Protein AF-A0A8W8NRG5-F1 (afdb_monomer)

Sequence (130 aa):
MRLIKKQTWKYRNRIQRMLFTVSYGVRQFVVVTSIDEIGVPNSDMINAYKYPCVRKFCKEVSVVFGVDLLHVIPVSNYFDEVAPNDAKNVMSLFNLWRVFNSTKEYIERRWLKGETIMISKEWSCKNNNV

Radius of gyration: 19.09 Å; Cα contacts (8 Å, |Δi|>4): 104; chains: 1; bounding box: 44×40×56 Å

Foldseek 3Di:
DPPVVPPVCPCVPQFPPPPDDDDPQDAAAGEGEACCVLPDPLLQLLCSCVDPSSVVVLVVVCVVNVHDSLRYQYAYDPPPDPDDRPSRVNSVVVSVVSVVVVVVVSVVVCVVVVVDPCPVVVVVVVPPPD

Structure (mmCIF, N/CA/C/O backbone):
data_AF-A0A8W8NRG5-F1
#
_entry.id   AF-A0A8W8NRG5-F1
#
loop_
_atom_site.group_PDB
_atom_site.id
_atom_site.type_symbol
_atom_site.label_atom_id
_atom_site.label_alt_id
_atom_site.label_comp_id
_atom_site.label_asym_id
_atom_site.label_entity_id
_atom_site.label_seq_id
_atom_site.pdbx_PDB_ins_code
_atom_site.Cartn_x
_atom_site.Cartn_y
_atom_site.Cartn_z
_atom_site.occupancy
_atom_site.B_iso_or_equiv
_atom_site.auth_seq_id
_atom_site.auth_comp_id
_atom_site.auth_asym_id
_atom_site.auth_atom_id
_atom_site.pdbx_PDB_model_num
ATOM 1 N N . MET A 1 1 ? -22.767 -10.982 -21.510 1.00 37.62 1 MET A N 1
ATOM 2 C CA . MET A 1 1 ? -21.859 -10.356 -20.515 1.00 37.62 1 MET A CA 1
ATOM 3 C C . MET A 1 1 ? -20.835 -11.376 -19.973 1.00 37.62 1 MET A C 1
ATOM 5 O O . MET A 1 1 ? -20.929 -11.804 -18.832 1.00 37.62 1 MET A O 1
ATOM 9 N N . ARG A 1 2 ? -19.881 -11.846 -20.801 1.00 35.72 2 ARG A N 1
ATOM 10 C CA . ARG A 1 2 ? -18.925 -12.938 -20.459 1.00 35.72 2 ARG A CA 1
ATOM 11 C C . ARG A 1 2 ? -17.438 -12.573 -20.636 1.00 35.72 2 ARG A C 1
ATOM 13 O O . ARG A 1 2 ? -16.585 -13.449 -20.565 1.00 35.72 2 ARG A O 1
ATOM 20 N N . LEU A 1 3 ? -17.111 -11.293 -20.828 1.00 31.28 3 LEU A N 1
ATOM 21 C CA . LEU A 1 3 ? -15.737 -10.851 -21.125 1.00 31.28 3 LEU A CA 1
ATOM 22 C C . LEU A 1 3 ? -14.981 -10.255 -19.923 1.00 31.28 3 LEU A C 1
ATOM 24 O O . LEU A 1 3 ? -13.758 -10.192 -19.952 1.00 31.28 3 LEU A O 1
ATOM 28 N N . ILE A 1 4 ? -15.665 -9.931 -18.819 1.00 34.03 4 ILE A N 1
ATOM 29 C CA . ILE A 1 4 ? -15.032 -9.323 -17.627 1.00 34.03 4 ILE A CA 1
ATOM 30 C C . ILE A 1 4 ? -14.255 -10.362 -16.790 1.00 34.03 4 ILE A C 1
ATOM 32 O O . ILE A 1 4 ? -13.330 -10.021 -16.059 1.00 34.03 4 ILE A O 1
ATOM 36 N N . LYS A 1 5 ? -14.559 -11.662 -16.933 1.00 32.06 5 LYS A N 1
ATOM 37 C CA . LYS A 1 5 ? -13.919 -12.726 -16.136 1.00 32.06 5 LYS A CA 1
ATOM 38 C C . LYS A 1 5 ? -12.517 -13.139 -16.612 1.00 32.06 5 LYS A C 1
ATOM 40 O O . LYS A 1 5 ? -11.838 -13.840 -15.874 1.00 32.06 5 LYS A O 1
ATOM 45 N N . LYS A 1 6 ? -12.079 -12.749 -17.819 1.00 31.47 6 LYS A N 1
ATOM 46 C CA . LYS A 1 6 ? -10.789 -13.210 -18.379 1.00 31.47 6 LYS A CA 1
ATOM 47 C C . LYS A 1 6 ? -9.607 -12.273 -18.107 1.00 31.47 6 LYS A C 1
ATOM 49 O O . LYS A 1 6 ? -8.487 -12.760 -18.011 1.00 31.47 6 LYS A O 1
ATOM 54 N N . GLN A 1 7 ? -9.819 -10.964 -17.945 1.00 33.66 7 GLN A N 1
ATOM 55 C CA . GLN A 1 7 ? -8.709 -10.029 -17.688 1.00 33.66 7 GLN A CA 1
ATOM 56 C C . GLN A 1 7 ? -8.302 -9.948 -16.209 1.00 33.66 7 GLN A C 1
ATOM 58 O O . GLN A 1 7 ? -7.153 -9.643 -15.906 1.00 33.66 7 GLN A O 1
ATOM 63 N N . THR A 1 8 ? -9.194 -10.306 -15.285 1.00 36.81 8 THR A N 1
ATOM 64 C CA . THR A 1 8 ? -8.975 -10.203 -13.831 1.00 36.81 8 THR A CA 1
ATOM 65 C C . THR A 1 8 ? -8.016 -11.252 -13.249 1.00 36.81 8 THR A C 1
ATOM 67 O O . THR A 1 8 ? -7.756 -11.246 -12.051 1.00 36.81 8 THR A O 1
ATOM 70 N N . TRP A 1 9 ? -7.463 -12.153 -14.072 1.00 40.59 9 TRP A N 1
ATOM 71 C CA . TRP A 1 9 ? -6.688 -13.316 -13.614 1.00 40.59 9 TRP A CA 1
ATOM 72 C C . TRP A 1 9 ? -5.205 -13.326 -14.002 1.00 40.59 9 TRP A C 1
ATOM 74 O O . TRP A 1 9 ? -4.480 -14.215 -13.560 1.00 40.59 9 TRP A O 1
ATOM 84 N N . LYS A 1 10 ? -4.709 -12.341 -14.765 1.00 43.00 10 LYS A N 1
ATOM 85 C CA . LYS A 1 10 ? -3.298 -12.324 -15.204 1.00 43.00 10 LYS A CA 1
ATOM 86 C C . LYS A 1 10 ? -2.296 -12.036 -14.066 1.00 43.00 10 LYS A C 1
ATOM 88 O O . LYS A 1 10 ? -1.121 -12.346 -14.207 1.00 43.00 10 LYS A O 1
ATOM 93 N N . TYR A 1 11 ? -2.754 -11.517 -12.923 1.00 49.44 11 TYR A N 1
ATOM 94 C CA . TYR A 1 11 ? -1.907 -11.123 -11.781 1.00 49.44 11 TYR A CA 1
ATOM 95 C C . TYR A 1 11 ? -1.995 -12.060 -10.565 1.00 49.44 11 TYR A C 1
ATOM 97 O O . TYR A 1 11 ? -1.420 -11.775 -9.516 1.00 49.44 11 TYR A O 1
ATOM 105 N N . ARG A 1 12 ? -2.685 -13.205 -10.689 1.00 45.91 12 ARG A N 1
ATOM 106 C CA . ARG A 1 12 ? -2.951 -14.122 -9.563 1.00 45.91 12 ARG A CA 1
ATOM 107 C C . ARG A 1 12 ? -1.686 -14.719 -8.922 1.00 45.91 12 ARG A C 1
ATOM 109 O O . ARG A 1 12 ? -1.768 -15.180 -7.791 1.00 45.91 12 ARG A O 1
ATOM 116 N N . ASN A 1 13 ? -0.543 -14.660 -9.609 1.00 45.47 13 ASN A N 1
ATOM 117 C CA . ASN A 1 13 ? 0.738 -15.204 -9.146 1.00 45.47 13 ASN A CA 1
ATOM 118 C C . ASN A 1 13 ? 1.647 -14.179 -8.436 1.00 45.47 13 ASN A C 1
ATOM 120 O O . ASN A 1 13 ? 2.730 -14.554 -8.007 1.00 45.47 13 ASN A O 1
ATOM 124 N N . ARG A 1 14 ? 1.242 -12.903 -8.315 1.00 51.12 14 ARG A N 1
ATOM 125 C CA . ARG A 1 14 ? 2.084 -11.826 -7.744 1.00 51.12 14 ARG A CA 1
ATOM 126 C C . ARG A 1 14 ? 1.609 -11.270 -6.407 1.00 51.12 14 ARG A C 1
ATOM 128 O O . ARG A 1 14 ? 2.276 -10.421 -5.838 1.00 51.12 14 ARG A O 1
ATOM 135 N N . ILE A 1 15 ? 0.477 -11.740 -5.894 1.00 51.31 15 ILE A N 1
ATOM 136 C CA . ILE A 1 15 ? 0.081 -11.473 -4.511 1.00 51.31 15 ILE A CA 1
ATOM 137 C C . ILE A 1 15 ? 0.588 -12.661 -3.705 1.00 51.31 15 ILE A C 1
ATOM 139 O O . ILE A 1 15 ? -0.000 -13.743 -3.787 1.00 51.31 15 ILE A O 1
ATOM 143 N N . GLN A 1 16 ? 1.665 -12.485 -2.934 1.00 48.00 16 GLN A N 1
ATOM 144 C CA . GLN A 1 16 ? 1.923 -13.404 -1.830 1.00 48.00 16 GLN A CA 1
ATOM 145 C C . GLN A 1 16 ? 0.702 -13.336 -0.910 1.00 48.00 16 GLN A C 1
ATOM 147 O O . GLN A 1 16 ? 0.466 -12.359 -0.203 1.00 48.00 16 GLN A O 1
ATOM 152 N N . ARG A 1 17 ? -0.149 -14.358 -1.010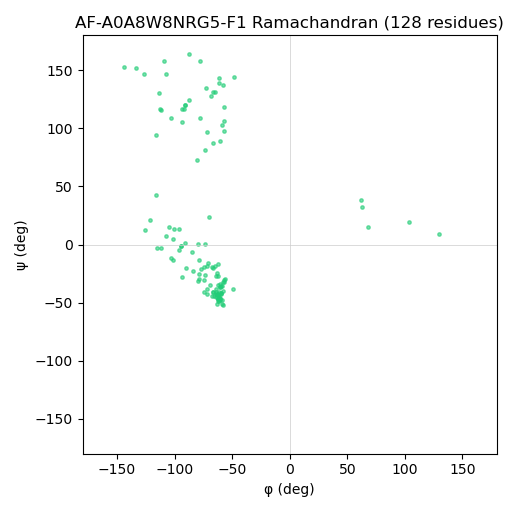 1.00 44.12 17 ARG A N 1
ATOM 153 C CA . ARG A 1 17 ? -1.351 -14.514 -0.198 1.00 44.12 17 ARG A CA 1
ATOM 154 C C . ARG A 1 17 ? -0.929 -14.748 1.246 1.00 44.12 17 ARG A C 1
ATOM 156 O O . ARG A 1 17 ? -0.862 -15.889 1.685 1.00 44.12 17 ARG A O 1
ATOM 163 N N . MET A 1 18 ? -0.731 -13.683 2.010 1.00 42.72 18 MET A N 1
ATOM 164 C CA . MET A 1 18 ? -0.901 -13.774 3.454 1.00 42.72 18 MET A CA 1
ATOM 165 C C . MET A 1 18 ? -2.404 -13.664 3.740 1.00 42.72 18 MET A C 1
ATOM 167 O O . MET A 1 18 ? -2.923 -12.629 4.141 1.00 42.72 18 MET A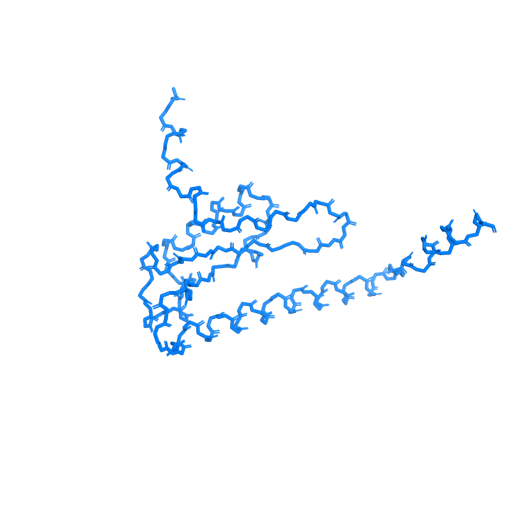 O 1
ATOM 171 N N . LEU A 1 19 ? -3.131 -14.737 3.406 1.00 39.78 19 LEU A N 1
ATOM 172 C CA . LEU A 1 19 ? -4.528 -14.916 3.788 1.00 39.78 19 LEU A CA 1
ATOM 173 C C . LEU A 1 19 ? -4.533 -15.205 5.289 1.00 39.78 19 LEU A C 1
ATOM 175 O O . LEU A 1 19 ? -4.304 -16.340 5.696 1.00 39.78 19 LEU A O 1
ATOM 179 N N . PHE A 1 20 ? -4.755 -14.182 6.109 1.00 42.44 20 PHE A N 1
ATOM 180 C CA . PHE A 1 20 ? -5.034 -14.401 7.520 1.00 42.44 20 PHE A CA 1
ATOM 181 C C . PHE A 1 20 ? -6.548 -14.463 7.718 1.00 42.44 20 PHE A C 1
ATOM 183 O O . PHE A 1 20 ? -7.284 -13.523 7.426 1.00 42.44 20 PHE A O 1
ATOM 190 N N . THR A 1 21 ? -7.011 -15.626 8.160 1.00 38.31 21 THR A N 1
ATOM 191 C CA . THR A 1 21 ? -8.395 -15.926 8.531 1.00 38.31 21 THR A CA 1
ATOM 192 C C . THR A 1 21 ? -8.979 -14.866 9.463 1.00 38.31 21 THR A C 1
ATOM 194 O O . THR A 1 21 ? -8.285 -14.328 10.326 1.00 38.31 21 THR A O 1
ATOM 197 N N . VAL A 1 22 ? -10.272 -14.580 9.281 1.00 42.72 22 VAL A N 1
ATOM 198 C CA . VAL A 1 22 ? -11.075 -13.676 10.114 1.00 42.72 22 VAL A CA 1
ATOM 199 C C . VAL A 1 22 ? -11.036 -14.161 11.564 1.00 42.72 22 VAL A C 1
ATOM 201 O O . VAL A 1 22 ? -11.764 -15.066 11.957 1.00 42.72 22 VAL A O 1
ATOM 204 N N . SER A 1 23 ? -10.156 -13.558 12.357 1.00 52.12 23 SER A N 1
ATOM 205 C CA . SER A 1 23 ? -10.249 -13.547 13.811 1.00 52.12 23 SER A CA 1
ATOM 206 C C . SER A 1 23 ? -11.035 -12.293 14.177 1.00 52.12 23 SER A C 1
ATOM 208 O O . SER A 1 23 ? -10.618 -11.178 13.846 1.00 52.12 23 SER A O 1
ATOM 210 N N . TYR A 1 24 ? -12.212 -12.478 14.779 1.00 55.22 24 TYR A N 1
ATOM 211 C CA . TYR A 1 24 ? -13.110 -11.405 15.200 1.00 55.22 24 TYR A CA 1
ATOM 212 C C . TYR A 1 24 ? -12.403 -10.508 16.228 1.00 55.22 24 TYR A C 1
ATOM 214 O O . TYR A 1 24 ? -12.458 -10.747 17.429 1.00 55.22 24 TYR A O 1
ATOM 222 N N . GLY A 1 25 ? -11.706 -9.475 15.747 1.00 64.19 25 GLY A N 1
ATOM 223 C CA . GLY A 1 25 ? -11.031 -8.494 16.595 1.00 64.19 25 GLY A CA 1
ATOM 224 C C . GLY A 1 25 ? -9.567 -8.197 16.272 1.00 64.19 25 GLY A C 1
ATOM 225 O O . GLY A 1 25 ? -8.944 -7.484 17.058 1.00 64.19 25 GLY A O 1
ATOM 226 N N . VAL A 1 26 ? -9.007 -8.669 15.155 1.00 71.19 26 VAL A N 1
ATOM 227 C CA . VAL A 1 26 ? -7.640 -8.305 14.730 1.00 71.19 26 VAL A CA 1
ATOM 228 C C . VAL A 1 26 ? -7.690 -7.486 13.437 1.00 71.19 26 VAL A C 1
ATOM 230 O O . VAL A 1 26 ? -8.356 -7.882 12.482 1.00 71.19 26 VAL A O 1
ATOM 233 N N . ARG A 1 27 ? -6.994 -6.337 13.388 1.00 74.94 27 ARG A N 1
ATOM 234 C CA . ARG A 1 27 ? -6.845 -5.571 12.136 1.00 74.94 27 ARG A CA 1
ATOM 235 C C . ARG A 1 27 ? -6.008 -6.369 11.142 1.00 74.94 27 ARG A C 1
ATOM 237 O O . ARG A 1 27 ? -4.929 -6.840 11.482 1.00 74.94 27 ARG A O 1
ATOM 244 N N . GLN A 1 28 ? -6.499 -6.471 9.912 1.00 81.12 28 GLN A N 1
ATOM 245 C CA . GLN A 1 28 ? -5.821 -7.160 8.819 1.00 81.12 28 GLN A CA 1
ATOM 246 C C . GLN A 1 28 ? -5.278 -6.160 7.801 1.00 81.12 28 GLN A C 1
ATOM 248 O O . GLN A 1 28 ? -5.904 -5.129 7.547 1.00 81.12 28 GLN A O 1
ATOM 253 N N . PHE A 1 29 ? -4.138 -6.504 7.204 1.00 87.50 29 PHE A N 1
ATOM 254 C CA . PHE A 1 29 ? -3.484 -5.749 6.140 1.00 87.50 29 PHE A CA 1
ATOM 255 C C . PHE A 1 29 ? -3.218 -6.666 4.951 1.00 87.50 29 PHE A C 1
ATOM 257 O O . PHE A 1 29 ? -2.935 -7.850 5.127 1.00 87.50 29 PHE A O 1
ATOM 264 N N . VAL A 1 30 ? -3.288 -6.113 3.743 1.00 89.00 30 VAL A N 1
ATOM 265 C CA . VAL A 1 30 ? -2.966 -6.825 2.505 1.00 89.00 30 VAL A CA 1
ATOM 266 C C . VAL A 1 30 ? -1.706 -6.215 1.922 1.00 89.00 30 VAL A C 1
ATOM 268 O O . VAL A 1 30 ? -1.705 -5.050 1.531 1.00 89.00 30 VAL A O 1
ATOM 271 N N . VAL A 1 31 ? -0.639 -7.003 1.846 1.00 89.00 31 VAL A N 1
ATOM 272 C CA . VAL A 1 31 ? 0.607 -6.579 1.207 1.00 89.00 31 VAL A CA 1
ATOM 273 C C . VAL A 1 31 ? 0.533 -6.900 -0.282 1.00 89.00 31 VAL A C 1
ATOM 275 O O . VAL A 1 31 ? 0.279 -8.035 -0.681 1.00 89.00 31 VAL A O 1
ATOM 278 N N . VAL A 1 32 ? 0.739 -5.880 -1.106 1.00 87.75 32 VAL A N 1
ATOM 279 C CA . VAL A 1 32 ? 0.821 -5.991 -2.559 1.00 87.75 32 VAL A CA 1
ATOM 280 C C . VAL A 1 32 ? 2.282 -5.897 -2.952 1.00 87.75 32 VAL A C 1
ATOM 282 O O . VAL A 1 32 ? 2.876 -4.831 -2.857 1.00 87.75 32 VAL A O 1
ATOM 285 N N . THR A 1 33 ? 2.858 -7.006 -3.391 1.00 85.62 33 THR A N 1
ATOM 286 C CA . THR A 1 33 ? 4.260 -7.077 -3.804 1.00 85.62 33 THR A CA 1
ATOM 287 C C . THR A 1 33 ? 4.451 -6.712 -5.276 1.00 85.62 33 THR A C 1
ATOM 289 O O . THR A 1 33 ? 3.503 -6.724 -6.066 1.00 85.62 33 THR A O 1
ATOM 292 N N . SER A 1 34 ? 5.701 -6.423 -5.638 1.00 85.38 34 SER A N 1
ATOM 293 C CA . SER A 1 34 ? 6.159 -6.208 -7.015 1.00 85.38 34 SER A CA 1
ATOM 294 C C . SER A 1 34 ? 5.517 -5.021 -7.745 1.00 85.38 34 SER A C 1
ATOM 296 O O . SER A 1 34 ? 5.213 -5.089 -8.938 1.00 85.38 34 SER A O 1
ATOM 298 N N . ILE A 1 35 ? 5.287 -3.909 -7.041 1.00 87.56 35 ILE A N 1
ATOM 299 C CA . ILE A 1 35 ? 4.734 -2.691 -7.662 1.00 87.56 35 ILE A CA 1
ATOM 300 C C . ILE A 1 35 ? 5.685 -2.014 -8.658 1.00 87.56 35 ILE A C 1
ATOM 302 O O . ILE A 1 35 ? 5.238 -1.259 -9.522 1.00 87.56 35 ILE A O 1
ATOM 306 N N . ASP A 1 36 ? 6.977 -2.315 -8.572 1.00 85.31 36 ASP A N 1
ATOM 307 C CA . ASP A 1 36 ? 7.999 -1.964 -9.556 1.00 85.31 36 ASP A CA 1
ATOM 308 C C . ASP A 1 36 ? 7.659 -2.514 -10.950 1.00 85.31 36 ASP A C 1
ATOM 310 O O . ASP A 1 36 ? 7.855 -1.848 -11.964 1.00 85.31 36 ASP A O 1
ATOM 314 N N . GLU A 1 37 ? 6.995 -3.668 -11.012 1.00 86.19 37 GLU A N 1
ATOM 315 C CA . GLU A 1 37 ? 6.523 -4.265 -12.263 1.00 86.19 37 GLU A CA 1
ATOM 316 C C . GLU A 1 37 ? 5.156 -3.714 -12.721 1.00 86.19 37 GLU A C 1
ATOM 318 O O . GLU A 1 37 ? 4.682 -4.046 -13.810 1.00 86.19 37 GLU A O 1
ATOM 323 N N . ILE A 1 38 ? 4.497 -2.890 -11.896 1.00 82.81 38 ILE A N 1
ATOM 324 C CA . ILE A 1 38 ? 3.217 -2.213 -12.192 1.00 82.81 38 ILE A CA 1
ATOM 325 C C . ILE A 1 38 ? 3.468 -0.826 -12.827 1.00 82.81 38 ILE A C 1
ATOM 327 O O . ILE A 1 38 ? 2.531 -0.112 -13.195 1.00 82.81 38 ILE A O 1
ATOM 331 N N . GLY A 1 39 ? 4.740 -0.462 -13.028 1.00 82.75 39 GLY A N 1
ATOM 332 C CA . GLY A 1 39 ? 5.159 0.754 -13.725 1.00 82.75 39 GLY A CA 1
ATOM 333 C C . GLY A 1 39 ? 5.641 1.873 -12.805 1.00 82.75 39 GLY A C 1
ATOM 334 O O . GLY A 1 39 ? 5.655 3.026 -13.229 1.00 82.75 39 GLY A O 1
ATOM 335 N N . VAL A 1 40 ? 6.017 1.555 -11.561 1.00 87.75 40 VAL A N 1
ATOM 336 C CA . VAL A 1 40 ? 6.712 2.501 -10.677 1.00 87.75 40 VAL A CA 1
ATOM 337 C C . VAL A 1 40 ? 8.222 2.337 -10.868 1.00 87.75 40 VAL A C 1
ATOM 339 O O . VAL A 1 40 ? 8.743 1.254 -10.605 1.00 87.75 40 VAL A O 1
ATOM 342 N N . PRO A 1 41 ? 8.957 3.378 -11.293 1.00 88.31 41 PRO A N 1
ATOM 343 C CA . PRO A 1 41 ? 10.411 3.314 -11.368 1.00 88.31 41 PRO A CA 1
ATOM 344 C C . PRO A 1 41 ? 11.035 3.065 -9.990 1.00 88.31 41 PRO A C 1
ATOM 346 O O . PRO A 1 41 ? 10.650 3.696 -9.006 1.00 88.31 41 PRO A O 1
ATOM 349 N N . ASN A 1 42 ? 12.061 2.212 -9.920 1.00 87.12 42 ASN A N 1
ATOM 350 C CA . ASN A 1 42 ? 12.782 1.925 -8.671 1.00 87.12 42 ASN A CA 1
ATOM 351 C C . ASN A 1 42 ? 13.370 3.177 -8.003 1.00 87.12 42 ASN A C 1
ATOM 353 O O . ASN A 1 42 ? 13.468 3.223 -6.782 1.00 87.12 42 ASN A O 1
ATOM 357 N N . SER A 1 43 ? 13.742 4.193 -8.783 1.00 87.69 43 SER A N 1
ATOM 358 C CA . SER A 1 43 ? 14.258 5.469 -8.277 1.00 87.69 43 SER A CA 1
ATOM 359 C C . SER A 1 43 ? 13.194 6.353 -7.618 1.00 87.69 43 SER A C 1
ATOM 361 O O . SER A 1 43 ? 13.549 7.251 -6.863 1.00 87.69 43 SER A O 1
ATOM 363 N N . ASP A 1 44 ? 11.906 6.108 -7.871 1.00 89.00 44 ASP A N 1
ATOM 364 C CA . ASP A 1 44 ? 10.794 6.941 -7.391 1.00 89.00 44 ASP A CA 1
ATOM 365 C C . ASP A 1 44 ? 9.799 6.154 -6.522 1.00 89.00 44 ASP A C 1
ATOM 367 O O . ASP A 1 44 ? 8.642 6.531 -6.326 1.00 89.00 44 ASP A O 1
ATOM 371 N N . MET A 1 45 ? 10.257 5.034 -5.962 1.00 89.81 45 MET A N 1
ATOM 372 C CA . MET A 1 45 ? 9.415 4.125 -5.188 1.00 89.81 45 MET A CA 1
ATOM 373 C C . MET A 1 45 ? 8.820 4.782 -3.929 1.00 89.81 45 MET A C 1
ATOM 375 O O . MET A 1 45 ? 7.711 4.455 -3.508 1.00 89.81 45 MET A O 1
ATOM 379 N N . ILE A 1 46 ? 9.498 5.796 -3.385 1.00 88.06 46 ILE A N 1
ATOM 380 C CA . ILE A 1 46 ? 8.998 6.637 -2.289 1.00 88.06 46 ILE A CA 1
ATOM 381 C C . ILE A 1 46 ? 7.653 7.309 -2.622 1.00 88.06 46 ILE A C 1
ATOM 383 O O . ILE A 1 46 ? 6.828 7.541 -1.738 1.00 88.06 46 ILE A O 1
ATOM 387 N N . ASN A 1 47 ? 7.393 7.585 -3.903 1.00 89.62 47 ASN A N 1
ATOM 388 C CA . ASN A 1 47 ? 6.176 8.222 -4.389 1.00 89.62 47 ASN A CA 1
ATOM 389 C C . ASN A 1 47 ? 5.168 7.225 -4.982 1.00 89.62 47 ASN A C 1
ATOM 391 O O . ASN A 1 47 ? 4.190 7.662 -5.590 1.00 89.62 47 ASN A O 1
ATOM 395 N N . ALA A 1 48 ? 5.331 5.911 -4.780 1.00 88.25 48 ALA A N 1
ATOM 396 C CA . ALA A 1 48 ? 4.503 4.875 -5.408 1.00 88.25 48 ALA A CA 1
ATOM 397 C C . ALA A 1 48 ? 2.981 5.121 -5.293 1.00 88.25 48 ALA A C 1
ATOM 399 O O . ALA A 1 48 ? 2.242 4.926 -6.255 1.00 88.25 48 ALA A O 1
ATOM 400 N N . TYR A 1 49 ? 2.490 5.640 -4.162 1.00 85.00 49 TYR A N 1
ATOM 401 C CA . TYR A 1 49 ? 1.063 5.951 -3.966 1.00 85.00 49 TYR A CA 1
ATOM 402 C C . TYR A 1 49 ? 0.525 7.087 -4.859 1.00 85.00 49 TYR A C 1
ATOM 404 O O . TYR A 1 49 ? -0.690 7.198 -5.067 1.00 85.00 49 TYR A O 1
ATOM 412 N N . LYS A 1 50 ? 1.399 7.944 -5.399 1.00 90.19 50 LYS A N 1
ATOM 413 C CA . LYS A 1 50 ? 1.017 9.008 -6.337 1.00 90.19 50 LYS A CA 1
ATOM 414 C C . LYS A 1 50 ? 0.679 8.443 -7.716 1.00 90.19 50 LYS A C 1
ATOM 416 O O . LYS A 1 50 ? -0.171 9.020 -8.393 1.00 90.19 50 LYS A O 1
ATOM 421 N N . TYR A 1 51 ? 1.238 7.289 -8.083 1.00 92.50 51 TYR A N 1
ATOM 422 C CA . TYR A 1 51 ? 1.033 6.672 -9.389 1.00 92.50 51 TYR A CA 1
ATOM 423 C C . TYR A 1 51 ? -0.413 6.166 -9.565 1.00 92.50 51 TYR A C 1
ATOM 425 O O . TYR A 1 51 ? -0.917 5.396 -8.73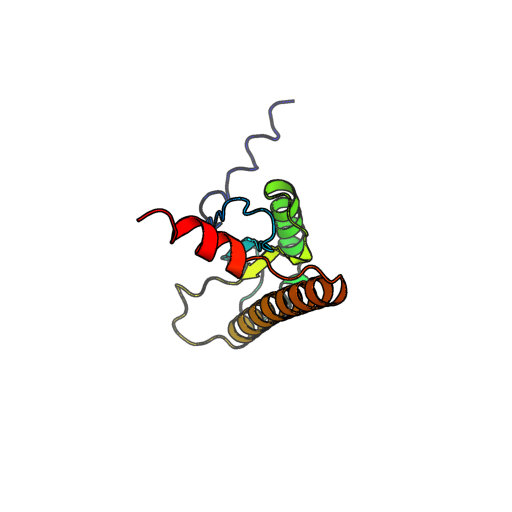5 1.00 92.50 51 TYR A O 1
ATOM 433 N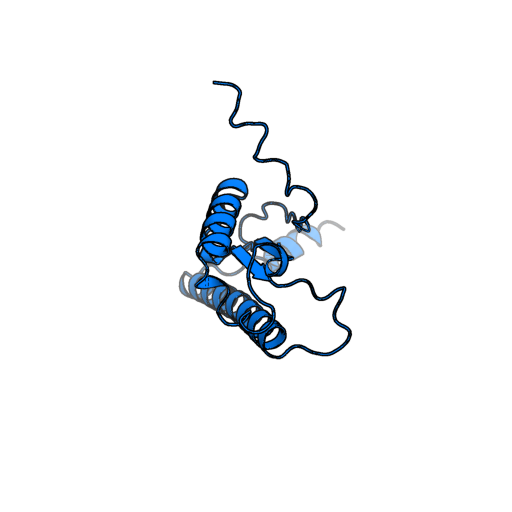 N . PRO A 1 52 ? -1.106 6.551 -10.657 1.00 92.38 52 PRO A N 1
ATOM 434 C CA . PRO A 1 52 ? -2.470 6.098 -10.923 1.00 92.38 52 PRO A CA 1
ATOM 435 C C . PRO A 1 52 ? -2.603 4.576 -11.045 1.00 92.38 52 PRO A C 1
ATOM 437 O O . PRO A 1 52 ? -3.603 4.023 -10.585 1.00 92.38 52 PRO A O 1
ATOM 440 N N . CYS A 1 53 ? -1.602 3.896 -11.620 1.00 90.50 53 CYS A N 1
ATOM 441 C CA . CYS A 1 53 ? -1.596 2.439 -11.773 1.00 90.50 53 CYS A CA 1
ATOM 442 C C . CYS A 1 53 ? -1.619 1.725 -10.414 1.00 90.50 53 CYS A C 1
ATOM 444 O O . CYS A 1 53 ? -2.492 0.888 -10.185 1.00 90.50 53 CYS A O 1
ATOM 446 N N . VAL A 1 54 ? -0.751 2.133 -9.483 1.00 90.88 54 VAL A N 1
ATOM 447 C CA . VAL A 1 54 ? -0.704 1.603 -8.111 1.00 90.88 54 VAL A CA 1
ATOM 448 C C . VAL A 1 54 ? -2.022 1.858 -7.397 1.00 90.88 54 VAL A C 1
ATOM 450 O O . VAL A 1 54 ? -2.610 0.946 -6.827 1.00 90.88 54 VAL A O 1
ATOM 453 N N . ARG A 1 55 ? -2.545 3.086 -7.469 1.00 91.44 55 ARG A N 1
ATOM 454 C CA . ARG A 1 55 ? -3.793 3.447 -6.785 1.00 91.44 55 ARG A CA 1
ATOM 455 C C . ARG A 1 55 ? -4.986 2.645 -7.290 1.00 91.44 55 ARG A C 1
ATOM 457 O O . ARG A 1 55 ? -5.816 2.220 -6.488 1.00 91.44 55 ARG A O 1
ATOM 464 N N . LYS A 1 56 ? -5.092 2.463 -8.608 1.00 92.38 56 LYS A N 1
ATOM 465 C CA . LYS A 1 56 ? -6.148 1.651 -9.216 1.00 92.38 56 LYS A CA 1
ATOM 466 C C . LYS A 1 56 ? -6.032 0.200 -8.753 1.00 92.38 56 LYS A C 1
ATOM 468 O O . LYS A 1 56 ? -7.022 -0.358 -8.292 1.00 92.38 56 LYS A O 1
ATOM 473 N N . PHE A 1 57 ? -4.824 -0.357 -8.781 1.00 91.00 57 PHE A N 1
ATOM 474 C CA . PHE A 1 57 ? -4.581 -1.727 -8.345 1.00 91.00 57 PHE A CA 1
ATOM 475 C C . PHE A 1 57 ? -4.904 -1.931 -6.856 1.00 91.00 57 PHE A C 1
ATOM 477 O O . PHE A 1 57 ? -5.642 -2.847 -6.509 1.00 91.00 57 PHE A O 1
ATOM 484 N N . CYS A 1 58 ? -4.462 -1.033 -5.970 1.00 91.25 58 CYS A N 1
ATOM 485 C CA . CYS A 1 58 ? -4.775 -1.118 -4.541 1.00 91.25 58 CYS A CA 1
ATOM 486 C C . CYS A 1 58 ? -6.282 -1.017 -4.252 1.00 91.25 58 CYS A C 1
ATOM 488 O O . CYS A 1 58 ? -6.765 -1.692 -3.349 1.00 91.25 58 CYS A O 1
ATOM 490 N N . LYS A 1 59 ? -7.037 -0.219 -5.024 1.00 92.56 59 LYS A N 1
ATOM 491 C CA . LYS A 1 59 ? -8.509 -0.159 -4.924 1.00 92.56 59 LYS A CA 1
ATOM 492 C C . LYS A 1 59 ? -9.173 -1.465 -5.352 1.00 92.56 59 LYS A C 1
ATOM 494 O O . LYS A 1 59 ? -10.130 -1.905 -4.727 1.00 92.56 59 LYS A O 1
ATOM 499 N N . GLU A 1 60 ? -8.682 -2.090 -6.416 1.00 91.75 60 GLU A N 1
ATOM 500 C CA . GLU A 1 60 ? -9.185 -3.398 -6.842 1.00 91.75 60 GLU A CA 1
ATOM 501 C C . GLU A 1 60 ? -8.909 -4.456 -5.764 1.00 91.75 60 GLU A C 1
ATOM 503 O O . GLU A 1 60 ? -9.807 -5.209 -5.390 1.00 91.75 60 GLU A O 1
ATOM 508 N N . VAL A 1 61 ? -7.704 -4.448 -5.188 1.00 88.88 61 VAL A N 1
ATOM 509 C CA . VAL A 1 61 ? -7.322 -5.321 -4.070 1.00 88.88 61 VAL A CA 1
ATOM 510 C C . VAL A 1 61 ? -8.204 -5.072 -2.843 1.00 88.88 61 VAL A C 1
ATOM 512 O O . VAL A 1 61 ? -8.719 -6.029 -2.271 1.00 88.88 61 VAL A O 1
ATOM 515 N N . SER A 1 62 ? -8.451 -3.817 -2.455 1.00 89.81 62 SER A N 1
ATOM 516 C CA . SER A 1 62 ? -9.273 -3.512 -1.275 1.00 89.81 62 SER A CA 1
ATOM 517 C C . SER A 1 62 ? -10.694 -4.070 -1.410 1.00 89.81 62 SER A C 1
ATOM 519 O O . SER A 1 62 ? -11.212 -4.673 -0.474 1.00 89.81 62 SER A O 1
ATOM 521 N N . VAL A 1 63 ? -11.295 -3.948 -2.601 1.00 89.50 63 VAL A N 1
ATOM 522 C CA . VAL A 1 63 ? -12.621 -4.512 -2.909 1.00 89.50 63 VAL A CA 1
ATOM 523 C C . VAL A 1 63 ? -12.601 -6.041 -2.880 1.00 89.50 63 VAL A C 1
ATOM 525 O O . VAL A 1 63 ? -13.501 -6.649 -2.309 1.00 89.50 63 VAL A O 1
ATOM 528 N N . VAL A 1 64 ? -11.579 -6.673 -3.466 1.00 87.81 64 VAL A N 1
ATOM 529 C CA . VAL A 1 64 ? -11.466 -8.142 -3.521 1.00 87.81 64 VAL A CA 1
ATOM 530 C C . VAL A 1 64 ? -11.316 -8.761 -2.132 1.00 87.81 64 VAL A C 1
ATOM 532 O O . VAL A 1 64 ? -11.880 -9.825 -1.880 1.00 87.81 64 VAL A O 1
ATOM 535 N N . PHE A 1 65 ? -10.564 -8.116 -1.241 1.00 83.06 65 PHE A N 1
ATOM 536 C CA . PHE A 1 65 ? -10.290 -8.631 0.103 1.00 83.06 65 PHE A CA 1
ATOM 537 C C . PHE A 1 65 ? -11.228 -8.077 1.183 1.00 83.06 65 PHE A C 1
ATOM 539 O O . PHE A 1 65 ? -11.148 -8.516 2.325 1.00 83.06 65 PHE A O 1
ATOM 546 N N . GLY A 1 66 ? -12.120 -7.140 0.845 1.00 84.94 66 GLY A N 1
ATOM 547 C CA . GLY A 1 66 ? -13.046 -6.537 1.807 1.00 84.94 66 GLY A CA 1
ATOM 548 C C . GLY A 1 66 ? -12.341 -5.757 2.923 1.00 84.94 66 GLY A C 1
ATOM 549 O O . GLY A 1 66 ? -12.826 -5.731 4.051 1.00 84.94 66 GLY A O 1
ATOM 550 N N . VAL A 1 67 ? -11.189 -5.150 2.623 1.00 84.88 67 VAL A N 1
ATOM 551 C CA . VAL A 1 67 ? -10.399 -4.349 3.574 1.00 84.88 67 VAL A CA 1
ATOM 552 C C . VAL A 1 67 ? -10.457 -2.868 3.218 1.00 84.88 67 VAL A C 1
ATOM 554 O O . VAL A 1 67 ? -10.703 -2.502 2.068 1.00 84.88 67 VAL A O 1
ATOM 557 N N . ASP A 1 68 ? -10.190 -2.001 4.194 1.00 88.06 68 ASP A N 1
ATOM 558 C CA . ASP A 1 68 ? -10.003 -0.575 3.925 1.00 88.06 68 ASP A CA 1
ATOM 559 C C . ASP A 1 68 ? -8.797 -0.362 2.993 1.00 88.06 68 ASP A C 1
ATOM 561 O O . ASP A 1 68 ? -7.779 -1.053 3.098 1.00 88.06 68 ASP A O 1
ATOM 565 N N . LEU A 1 69 ? -8.883 0.613 2.086 1.00 88.31 69 LEU A N 1
ATOM 566 C CA . LEU A 1 69 ? -7.784 0.957 1.181 1.00 88.31 69 LEU A CA 1
ATOM 567 C C . LEU A 1 69 ? -6.502 1.337 1.943 1.00 88.31 69 LEU A C 1
ATOM 569 O O . LEU A 1 69 ? -5.400 1.050 1.479 1.00 88.31 69 LEU A O 1
ATOM 573 N N . LEU A 1 70 ? -6.628 1.942 3.126 1.00 86.31 70 LEU A N 1
ATOM 574 C CA . LEU A 1 70 ? -5.516 2.266 4.019 1.00 86.31 70 LEU A CA 1
ATOM 575 C C . LEU A 1 70 ? -4.803 1.023 4.564 1.00 86.31 70 LEU A C 1
ATOM 577 O O . LEU A 1 70 ? -3.669 1.144 5.032 1.00 86.31 70 LEU A O 1
ATOM 581 N N . HIS A 1 71 ? -5.438 -0.147 4.507 1.00 88.06 71 HIS A N 1
ATOM 582 C CA . HIS A 1 71 ? -4.856 -1.426 4.906 1.00 88.06 71 HIS A CA 1
ATOM 583 C C . HIS A 1 71 ? -4.241 -2.200 3.731 1.00 88.06 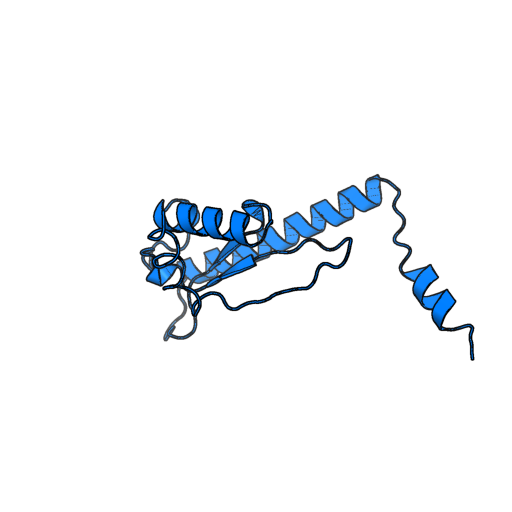71 HIS A C 1
ATOM 585 O O . HIS A 1 71 ? -3.670 -3.270 3.940 1.00 88.06 71 HIS A O 1
ATOM 591 N N . VAL A 1 72 ? -4.314 -1.665 2.509 1.00 90.25 72 VAL A N 1
ATOM 592 C CA . VAL A 1 72 ? -3.589 -2.201 1.354 1.00 90.25 72 VAL A CA 1
ATOM 593 C C . VAL A 1 72 ? -2.226 -1.517 1.254 1.00 90.25 72 VAL A C 1
ATOM 595 O O . VAL A 1 72 ? -2.130 -0.296 1.117 1.00 90.25 72 VAL A O 1
ATOM 598 N N . ILE A 1 73 ? -1.169 -2.321 1.330 1.00 90.44 73 ILE A N 1
ATOM 599 C CA . ILE A 1 73 ? 0.222 -1.891 1.455 1.00 90.44 73 ILE A CA 1
ATOM 600 C C . ILE A 1 73 ? 1.009 -2.337 0.216 1.00 90.44 73 ILE A C 1
ATOM 602 O O . ILE A 1 73 ? 1.483 -3.473 0.169 1.00 90.44 73 ILE A O 1
ATOM 606 N N . PRO A 1 74 ? 1.155 -1.480 -0.805 1.00 90.00 74 PRO A N 1
ATOM 607 C CA . PRO A 1 74 ? 2.087 -1.699 -1.905 1.00 90.00 74 PRO A CA 1
ATOM 608 C C . PRO A 1 74 ? 3.547 -1.677 -1.436 1.00 90.00 74 PRO A C 1
ATOM 610 O O . PRO A 1 74 ? 3.977 -0.741 -0.761 1.00 90.00 74 PRO A O 1
ATOM 613 N N . VAL A 1 75 ? 4.308 -2.692 -1.843 1.00 88.25 75 VAL A N 1
ATOM 614 C CA . VAL A 1 75 ? 5.756 -2.828 -1.658 1.00 88.25 75 VAL A CA 1
ATOM 615 C C . VAL A 1 75 ? 6.421 -3.269 -2.965 1.00 88.25 75 VAL A C 1
ATOM 617 O O . VAL A 1 75 ? 5.817 -3.941 -3.805 1.00 88.25 75 VAL A O 1
ATOM 620 N N . SER A 1 76 ? 7.680 -2.889 -3.145 1.00 87.25 76 SER A N 1
ATOM 621 C CA . SER A 1 76 ? 8.515 -3.318 -4.265 1.00 87.25 76 SER A CA 1
ATOM 622 C C . SER A 1 76 ? 9.026 -4.731 -4.038 1.00 87.25 76 SER A C 1
ATOM 624 O O . SER A 1 76 ? 9.121 -5.191 -2.898 1.00 87.25 76 SER A O 1
ATOM 626 N N . ASN A 1 77 ? 9.397 -5.410 -5.117 1.00 81.38 77 ASN A N 1
ATOM 627 C CA . ASN A 1 77 ? 10.137 -6.653 -5.002 1.00 81.38 77 ASN A CA 1
ATOM 628 C C . ASN A 1 77 ? 11.586 -6.381 -4.558 1.00 81.38 77 ASN A C 1
ATOM 630 O O . ASN A 1 77 ? 12.244 -5.486 -5.096 1.00 81.38 77 ASN A O 1
ATOM 634 N N . TYR A 1 78 ? 12.059 -7.169 -3.592 1.00 75.94 78 TYR A N 1
ATOM 635 C CA . TYR A 1 78 ? 13.433 -7.148 -3.074 1.00 75.94 78 TYR A CA 1
ATOM 636 C C . TYR A 1 78 ? 14.284 -8.310 -3.601 1.00 75.94 78 TYR A C 1
ATOM 638 O O . TYR A 1 78 ? 15.494 -8.311 -3.414 1.00 75.94 78 TYR A O 1
ATOM 646 N N . PHE A 1 79 ? 13.667 -9.312 -4.239 1.00 76.50 79 PHE A N 1
ATOM 647 C CA . PHE A 1 79 ? 14.343 -10.562 -4.598 1.00 76.50 79 PHE A CA 1
ATOM 648 C C . PHE A 1 79 ? 15.538 -10.364 -5.546 1.00 76.50 79 PHE A C 1
ATOM 650 O O . PHE A 1 79 ? 16.555 -11.028 -5.386 1.00 76.50 79 PHE A O 1
ATOM 657 N N . ASP A 1 80 ? 15.433 -9.420 -6.483 1.00 72.19 80 ASP A N 1
ATOM 658 C CA . ASP A 1 80 ? 16.464 -9.154 -7.494 1.00 72.19 80 ASP A CA 1
ATOM 659 C C . ASP A 1 80 ? 17.411 -7.996 -7.107 1.00 72.19 80 ASP A C 1
ATOM 661 O O . ASP A 1 80 ? 18.134 -7.460 -7.951 1.00 72.19 80 ASP A O 1
ATOM 665 N N . GLU A 1 81 ? 17.402 -7.547 -5.845 1.00 75.25 81 GLU A N 1
ATOM 666 C CA . GLU A 1 81 ? 18.277 -6.458 -5.399 1.00 75.25 81 GLU A CA 1
ATOM 667 C C . GLU A 1 81 ? 19.712 -6.925 -5.165 1.00 75.25 81 GLU A C 1
ATOM 669 O O . GLU A 1 81 ? 20.026 -7.596 -4.186 1.00 75.25 81 GLU A O 1
ATOM 674 N N . VAL A 1 82 ? 20.609 -6.493 -6.053 1.00 76.94 82 VAL A N 1
ATOM 675 C CA . VAL A 1 82 ? 22.062 -6.688 -5.914 1.00 76.94 82 VAL A CA 1
ATOM 676 C C . VAL A 1 82 ? 22.680 -5.678 -4.934 1.00 76.94 82 VAL A C 1
ATOM 678 O O . VAL A 1 82 ? 23.715 -5.948 -4.330 1.00 76.94 82 VAL A O 1
ATOM 681 N N . ALA A 1 83 ? 22.047 -4.515 -4.759 1.00 80.94 83 ALA A N 1
ATOM 682 C CA . ALA A 1 83 ? 22.471 -3.465 -3.838 1.00 80.94 83 ALA A CA 1
ATOM 683 C C . ALA A 1 83 ? 21.249 -2.770 -3.209 1.00 80.94 83 ALA A C 1
ATOM 685 O O . ALA A 1 83 ? 20.195 -2.720 -3.852 1.00 80.94 83 ALA A O 1
ATOM 686 N N . PRO A 1 84 ? 21.381 -2.205 -1.991 1.00 81.38 84 PRO A N 1
ATOM 687 C CA . PRO A 1 84 ? 20.290 -1.499 -1.329 1.00 81.38 84 PRO A CA 1
ATOM 688 C C . PRO A 1 84 ? 19.767 -0.334 -2.172 1.00 81.38 84 PRO A C 1
ATOM 690 O O . PRO A 1 84 ? 20.544 0.445 -2.725 1.00 81.38 84 PRO A O 1
ATOM 693 N N . ASN A 1 85 ? 18.446 -0.184 -2.227 1.00 88.50 85 ASN A N 1
ATOM 694 C CA . ASN A 1 85 ? 17.798 0.968 -2.843 1.00 88.50 85 ASN A CA 1
ATOM 695 C C . ASN A 1 85 ? 17.091 1.816 -1.777 1.00 88.50 85 ASN A C 1
ATOM 697 O O . ASN A 1 85 ? 16.123 1.375 -1.153 1.00 88.50 85 ASN A O 1
ATOM 701 N N . ASP A 1 86 ? 17.542 3.060 -1.610 1.00 90.12 86 ASP A N 1
ATOM 702 C CA . ASP A 1 86 ? 17.020 3.974 -0.590 1.00 90.12 86 ASP A CA 1
ATOM 703 C C . ASP A 1 86 ? 15.521 4.243 -0.743 1.00 90.12 86 ASP A C 1
ATOM 705 O O . ASP A 1 86 ? 14.785 4.219 0.242 1.00 90.12 86 ASP A O 1
ATOM 709 N N . ALA A 1 87 ? 15.031 4.437 -1.971 1.00 89.50 87 ALA A N 1
ATOM 710 C CA . ALA A 1 87 ? 13.614 4.701 -2.215 1.00 89.50 87 ALA A CA 1
ATOM 711 C C . ALA A 1 87 ? 12.737 3.508 -1.805 1.00 89.50 87 ALA A C 1
ATOM 713 O O . ALA A 1 87 ? 11.678 3.692 -1.196 1.00 89.50 87 ALA A O 1
ATOM 714 N N . LYS A 1 88 ? 13.186 2.281 -2.091 1.00 88.44 88 LYS A N 1
ATOM 715 C CA . LYS A 1 88 ? 12.499 1.056 -1.670 1.00 88.44 88 LYS A CA 1
ATOM 716 C C . LYS A 1 88 ? 12.554 0.873 -0.153 1.00 88.44 88 LYS A C 1
ATOM 718 O O . LYS A 1 88 ? 11.524 0.610 0.466 1.00 88.44 88 LYS A O 1
ATOM 723 N N . ASN A 1 89 ? 13.714 1.094 0.465 1.00 89.12 89 ASN A N 1
ATOM 724 C CA . ASN A 1 89 ? 13.893 1.009 1.918 1.00 89.12 89 ASN A CA 1
ATOM 725 C C . ASN A 1 89 ? 13.008 2.004 2.675 1.00 89.12 89 ASN A C 1
ATOM 727 O O . ASN A 1 89 ? 12.302 1.616 3.608 1.00 89.12 89 ASN A O 1
ATOM 731 N N . VAL A 1 90 ? 12.985 3.266 2.240 1.00 90.19 90 VAL A N 1
ATOM 732 C CA . VAL A 1 90 ? 12.117 4.301 2.815 1.00 90.19 90 VAL A CA 1
ATOM 733 C C . VAL A 1 90 ? 10.647 3.909 2.684 1.00 90.19 90 VAL A C 1
ATOM 735 O O . VAL A 1 90 ? 9.893 4.041 3.648 1.00 90.19 90 VAL A O 1
ATOM 738 N N . MET A 1 91 ? 10.230 3.373 1.534 1.00 89.00 91 MET A N 1
ATOM 739 C CA . MET A 1 91 ? 8.860 2.893 1.354 1.00 89.00 91 MET A CA 1
ATOM 740 C C . MET A 1 91 ? 8.518 1.750 2.322 1.00 89.00 91 MET A C 1
ATOM 742 O O . MET A 1 91 ? 7.457 1.779 2.948 1.00 89.00 91 MET A O 1
ATOM 746 N N . SER A 1 92 ? 9.394 0.758 2.481 1.00 87.62 92 SER A N 1
ATOM 747 C CA . SER A 1 92 ? 9.166 -0.356 3.409 1.00 87.62 92 SER A CA 1
ATOM 748 C C . SER A 1 92 ? 9.083 0.106 4.863 1.00 87.62 92 SER A C 1
ATOM 750 O O . SER A 1 92 ? 8.166 -0.298 5.580 1.00 87.62 92 SER A O 1
ATOM 752 N N . LEU A 1 93 ? 9.964 1.019 5.284 1.00 90.56 93 LEU A N 1
ATOM 753 C CA . LEU A 1 93 ? 9.907 1.629 6.615 1.00 90.56 93 LEU A CA 1
ATOM 754 C C . LEU A 1 93 ? 8.616 2.431 6.822 1.00 90.56 93 LEU A C 1
ATOM 756 O O . LEU A 1 93 ? 7.963 2.294 7.856 1.00 90.56 93 LEU A O 1
ATOM 760 N N . PHE A 1 94 ? 8.199 3.218 5.828 1.00 88.88 94 PHE A N 1
ATOM 761 C CA . PHE A 1 94 ? 6.942 3.966 5.875 1.00 88.88 94 PHE A CA 1
ATOM 762 C C . PHE A 1 94 ? 5.727 3.037 5.998 1.00 88.88 94 PHE A C 1
ATOM 764 O O . PHE A 1 94 ? 4.804 3.293 6.772 1.00 88.88 94 PHE A O 1
ATOM 771 N N . ASN A 1 95 ? 5.732 1.924 5.270 1.00 88.38 95 ASN A N 1
ATOM 772 C CA . ASN A 1 95 ? 4.676 0.923 5.331 1.00 88.38 95 ASN A CA 1
ATOM 773 C C . ASN A 1 95 ? 4.626 0.213 6.695 1.00 88.38 95 ASN A C 1
ATOM 775 O O . ASN A 1 95 ? 3.539 0.042 7.248 1.00 88.38 95 ASN A O 1
ATOM 779 N N . LEU A 1 96 ? 5.779 -0.129 7.279 1.00 90.31 96 LEU A N 1
ATOM 780 C CA . LEU A 1 96 ? 5.854 -0.672 8.638 1.00 90.31 96 LEU A CA 1
ATOM 781 C C . LEU A 1 96 ? 5.315 0.328 9.672 1.00 90.31 96 LEU A C 1
ATOM 783 O O . LEU A 1 96 ? 4.497 -0.030 10.520 1.00 90.31 96 LEU A O 1
ATOM 787 N N . TRP A 1 97 ? 5.707 1.599 9.556 1.00 91.00 97 TRP A N 1
ATOM 788 C CA . TRP A 1 97 ? 5.214 2.686 10.403 1.00 91.00 97 TRP A CA 1
ATOM 789 C C . TRP A 1 97 ? 3.688 2.833 10.331 1.00 91.00 97 TRP A C 1
ATOM 791 O O . TRP A 1 97 ? 3.024 3.004 11.355 1.00 91.00 97 TRP A O 1
ATOM 801 N N . ARG A 1 98 ? 3.096 2.694 9.137 1.00 87.50 98 ARG A N 1
ATOM 802 C CA . ARG A 1 98 ? 1.635 2.706 8.956 1.00 87.50 98 ARG A CA 1
ATOM 803 C C . ARG A 1 98 ? 0.937 1.555 9.676 1.00 87.50 98 ARG A C 1
ATOM 805 O O . ARG A 1 98 ? -0.092 1.787 10.313 1.00 87.50 98 ARG A O 1
ATOM 812 N N . VAL A 1 99 ? 1.480 0.339 9.595 1.00 89.38 99 VAL A N 1
ATOM 813 C CA . VAL A 1 99 ? 0.940 -0.825 10.321 1.00 89.38 99 VAL A CA 1
ATOM 814 C C . VAL A 1 99 ? 1.008 -0.588 11.826 1.00 89.38 99 VAL A C 1
ATOM 816 O O . VAL A 1 99 ? 0.012 -0.787 12.528 1.00 89.38 99 VAL A O 1
ATOM 819 N N . PHE A 1 100 ? 2.156 -0.115 12.312 1.00 89.62 100 PHE A N 1
ATOM 820 C CA . PHE A 1 100 ? 2.366 0.181 13.723 1.00 89.62 100 PHE A CA 1
ATOM 821 C C . PHE A 1 100 ? 1.367 1.222 14.242 1.00 89.62 100 PHE A C 1
ATOM 823 O O . PHE A 1 100 ? 0.656 0.952 15.207 1.00 89.62 100 PHE A O 1
ATOM 830 N N . ASN A 1 101 ? 1.228 2.365 13.565 1.00 88.81 101 ASN A N 1
ATOM 831 C CA . ASN A 1 101 ? 0.304 3.421 13.988 1.00 88.81 101 ASN A CA 1
ATOM 832 C C . ASN A 1 101 ? -1.159 2.983 13.935 1.00 88.81 101 ASN A C 1
ATOM 834 O O . ASN A 1 101 ? -1.903 3.223 14.881 1.00 88.81 101 ASN A O 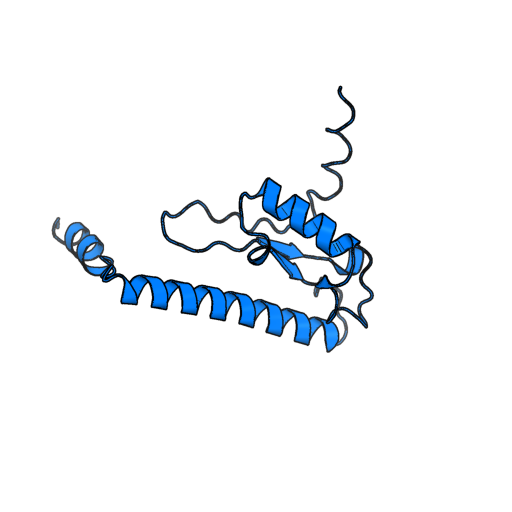1
ATOM 838 N N . SER A 1 102 ? -1.567 2.277 12.877 1.00 84.44 102 SER A N 1
ATOM 839 C CA . SER A 1 102 ? -2.932 1.747 12.772 1.00 84.44 102 SER A CA 1
ATOM 840 C C . SER A 1 102 ? -3.242 0.765 13.912 1.00 84.44 102 SER A C 1
ATOM 842 O O . SER A 1 102 ? -4.346 0.769 14.462 1.00 84.44 102 SER A O 1
ATOM 844 N N . THR A 1 103 ? -2.252 -0.034 14.321 1.00 84.38 103 THR A N 1
ATOM 845 C CA . THR A 1 103 ? -2.361 -0.952 15.464 1.00 84.38 103 THR A CA 1
ATOM 846 C C . THR A 1 103 ? -2.382 -0.205 16.797 1.00 84.38 103 THR A C 1
ATOM 848 O O . THR A 1 103 ? -3.214 -0.507 17.649 1.00 84.38 103 THR A O 1
ATOM 851 N N . LYS A 1 104 ? -1.533 0.809 16.978 1.00 87.62 104 LYS A N 1
ATOM 852 C CA . LYS A 1 104 ? -1.530 1.660 18.172 1.00 87.62 104 LYS A CA 1
ATOM 853 C C . LYS A 1 104 ? -2.890 2.333 18.372 1.00 87.62 104 LYS A C 1
ATOM 855 O O . LYS A 1 104 ? -3.512 2.143 19.412 1.00 87.62 104 LYS A O 1
ATOM 860 N N . GLU A 1 105 ? -3.410 3.000 17.341 1.00 85.88 105 GLU A N 1
ATOM 861 C CA . GLU A 1 105 ? -4.736 3.629 17.372 1.00 85.88 105 GLU A CA 1
ATOM 862 C C . GLU A 1 105 ? -5.852 2.622 17.670 1.00 85.88 105 GLU A C 1
ATOM 864 O O . GLU A 1 105 ? -6.856 2.947 18.302 1.00 85.88 105 GLU A O 1
ATOM 869 N N . TYR A 1 106 ? -5.719 1.389 17.175 1.00 83.56 106 TYR A N 1
ATOM 870 C CA . TYR A 1 106 ? -6.668 0.325 17.470 1.00 83.56 106 TYR A CA 1
ATOM 871 C C . TYR A 1 106 ? -6.706 -0.018 18.952 1.00 83.56 106 TYR A C 1
ATOM 873 O O . TYR A 1 106 ? -7.788 -0.050 19.537 1.00 83.56 106 TYR A O 1
ATOM 881 N N . ILE A 1 107 ? -5.533 -0.267 19.534 1.00 84.00 107 ILE A N 1
ATOM 882 C CA . ILE A 1 107 ? -5.380 -0.628 20.940 1.00 84.00 107 ILE A CA 1
ATOM 883 C C . ILE A 1 107 ? -5.890 0.517 21.813 1.00 84.00 107 ILE A C 1
ATOM 885 O O . ILE A 1 107 ? -6.732 0.284 22.673 1.00 84.00 107 ILE A O 1
ATOM 889 N N . GLU A 1 108 ? -5.473 1.754 21.535 1.00 86.69 108 GLU A N 1
ATOM 890 C CA . GLU A 1 108 ? -5.892 2.944 22.284 1.00 86.69 108 GLU A CA 1
ATOM 891 C C . GLU A 1 108 ? -7.411 3.139 22.251 1.00 86.69 108 GLU A C 1
ATOM 893 O O . GLU A 1 108 ? -8.036 3.299 23.299 1.00 86.69 108 GLU A O 1
ATOM 898 N N . ARG A 1 109 ? -8.049 3.043 21.074 1.00 82.81 109 ARG A N 1
ATOM 899 C CA . ARG A 1 109 ? -9.518 3.129 20.970 1.00 82.81 109 ARG A CA 1
ATOM 900 C C . ARG A 1 109 ? -10.220 2.025 21.749 1.00 82.81 109 ARG A C 1
ATOM 902 O O . ARG A 1 109 ? -11.318 2.250 22.249 1.00 82.81 109 ARG A O 1
ATOM 909 N N . ARG A 1 110 ? -9.627 0.835 21.817 1.00 79.25 110 ARG A N 1
ATOM 910 C CA . ARG A 1 110 ? -10.207 -0.303 22.529 1.00 79.25 110 ARG A CA 1
ATOM 911 C C . ARG A 1 110 ? -10.078 -0.146 24.044 1.00 79.25 110 ARG A C 1
ATOM 913 O O . ARG A 1 110 ? -11.046 -0.373 24.762 1.00 79.25 110 ARG A O 1
ATOM 920 N N . TRP A 1 111 ? -8.926 0.337 24.504 1.00 78.81 111 TRP A N 1
ATOM 921 C CA . TRP A 1 111 ? -8.662 0.661 25.906 1.00 78.81 111 TRP A CA 1
ATOM 922 C C . TRP A 1 111 ? -9.562 1.796 26.409 1.00 78.81 111 TRP A C 1
ATOM 924 O O . TRP A 1 111 ? -10.179 1.661 27.461 1.00 78.81 111 TRP A O 1
ATOM 934 N N . LEU A 1 112 ? -9.715 2.875 25.632 1.00 76.31 112 LEU A N 1
ATOM 935 C CA . LEU A 1 112 ? -10.581 4.012 25.980 1.00 76.31 112 LEU A CA 1
ATOM 936 C C . LEU A 1 112 ? -12.069 3.643 26.059 1.00 76.31 112 LEU A C 1
ATOM 938 O O . LEU A 1 112 ? -12.821 4.278 26.790 1.00 76.31 112 LEU A O 1
ATOM 942 N N . LYS A 1 113 ? -12.504 2.615 25.324 1.00 71.88 113 LYS A N 1
ATOM 943 C CA . LYS A 1 113 ? -13.886 2.116 25.362 1.00 71.88 113 LYS A CA 1
ATOM 944 C C . LYS A 1 113 ? -14.184 1.215 26.565 1.00 71.88 113 LYS A C 1
ATOM 946 O O . LYS A 1 113 ? -15.305 0.731 26.677 1.00 71.88 113 LYS A O 1
ATOM 951 N N . GLY A 1 114 ? -13.211 0.969 27.446 1.00 62.81 114 GLY A N 1
ATOM 952 C CA . GLY A 1 114 ? -13.391 0.073 28.589 1.00 62.81 114 GLY A CA 1
ATOM 953 C C . GLY A 1 114 ? -13.565 -1.397 28.195 1.00 62.81 114 GLY A C 1
ATOM 954 O O . GLY A 1 114 ? -13.974 -2.206 29.024 1.00 62.81 114 GLY A O 1
ATOM 955 N N . GLU A 1 115 ? -13.240 -1.775 26.952 1.00 57.75 115 GLU A N 1
ATOM 956 C CA . GLU A 1 115 ? -13.170 -3.178 26.546 1.00 57.75 115 GLU A CA 1
ATOM 957 C C . GLU A 1 115 ? -11.899 -3.789 27.149 1.00 57.75 115 GLU A C 1
ATOM 959 O O . GLU A 1 115 ? -10.851 -3.879 26.505 1.00 57.75 115 GLU A O 1
ATOM 964 N N . THR A 1 116 ? -11.974 -4.177 28.424 1.00 51.91 116 THR A N 1
ATOM 965 C CA . THR A 1 116 ? -10.935 -4.979 29.064 1.00 51.91 116 THR A CA 1
ATOM 966 C C . THR A 1 116 ? -10.765 -6.254 28.254 1.00 51.91 116 THR A C 1
ATOM 968 O O . THR A 1 116 ? -11.688 -7.050 28.087 1.00 51.91 116 THR A O 1
ATOM 971 N N . ILE A 1 117 ? -9.564 -6.427 27.720 1.00 54.38 117 ILE A N 1
ATOM 972 C C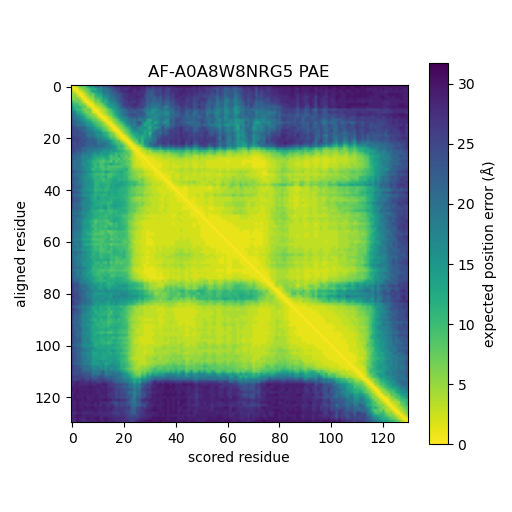A . ILE A 1 117 ? -9.160 -7.603 26.976 1.00 54.38 117 ILE A CA 1
ATOM 973 C C . ILE A 1 117 ? -9.354 -8.833 27.881 1.00 54.38 117 ILE A C 1
ATOM 975 O O . ILE A 1 117 ? -8.585 -9.076 28.807 1.00 54.38 117 ILE A O 1
ATOM 979 N N . MET A 1 118 ? -10.383 -9.629 27.591 1.00 44.06 118 MET A N 1
ATOM 980 C CA . MET A 1 118 ? -10.708 -10.902 28.250 1.00 44.06 118 MET A CA 1
ATOM 981 C C . MET A 1 118 ? -9.700 -12.024 27.925 1.00 44.06 118 MET A C 1
ATOM 983 O O . MET A 1 118 ? -10.034 -13.199 28.051 1.00 44.06 118 MET A O 1
ATOM 987 N N . ILE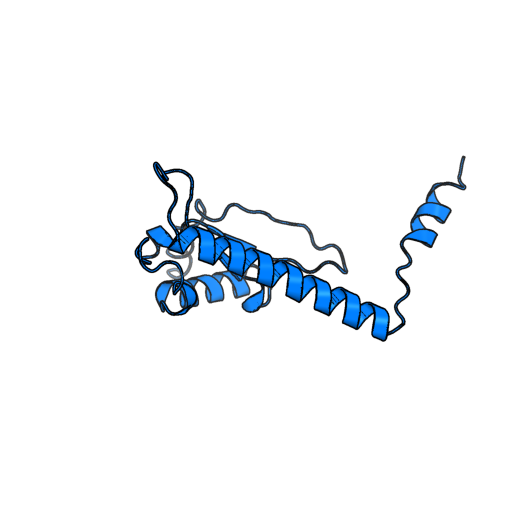 A 1 119 ? -8.458 -11.702 27.537 1.00 50.38 119 ILE A N 1
ATOM 988 C CA . ILE A 1 119 ? -7.426 -12.714 27.247 1.00 50.38 119 ILE A CA 1
ATOM 989 C C . ILE A 1 119 ? -7.092 -13.532 28.510 1.00 50.38 119 ILE A C 1
ATOM 991 O O . ILE A 1 119 ? -6.723 -14.697 28.398 1.00 50.38 119 ILE A O 1
ATOM 995 N N . SER A 1 120 ? -7.305 -12.995 29.721 1.00 44.78 120 SER A N 1
ATOM 996 C CA . SER A 1 120 ? -7.086 -13.750 30.965 1.00 44.78 120 SER A CA 1
ATOM 997 C C . SER A 1 120 ? -8.208 -14.734 31.320 1.00 44.78 120 SER A C 1
ATOM 999 O O . SER A 1 120 ? -7.932 -15.768 31.929 1.00 44.78 120 SER A O 1
ATOM 1001 N N . LYS A 1 121 ? -9.467 -14.477 30.934 1.00 42.75 121 LYS A N 1
ATOM 1002 C CA . LYS A 1 121 ? -10.580 -15.379 31.292 1.00 42.75 121 LYS A CA 1
ATOM 1003 C C . LYS A 1 121 ? -10.647 -16.614 30.397 1.00 42.75 121 LYS A C 1
ATOM 1005 O O . LYS A 1 121 ? -10.984 -17.686 30.884 1.00 42.75 121 LYS A O 1
ATOM 1010 N N . GLU A 1 122 ? -10.245 -16.509 29.132 1.00 38.25 122 GLU A N 1
ATOM 1011 C CA . GLU A 1 122 ? -10.239 -17.665 28.225 1.00 38.25 122 GLU A CA 1
ATOM 1012 C C . GLU A 1 122 ? -9.097 -18.655 28.518 1.00 38.25 122 GLU A C 1
ATOM 1014 O O . GLU A 1 122 ? -9.277 -19.863 28.365 1.00 38.25 122 GLU A O 1
ATOM 1019 N N . TRP A 1 123 ? -7.951 -18.171 29.018 1.00 43.12 123 TRP A N 1
ATOM 1020 C CA . TRP A 1 123 ? -6.864 -19.033 29.506 1.00 43.12 123 TRP A CA 1
ATOM 1021 C C . TRP A 1 123 ? -7.223 -19.707 30.840 1.00 43.12 123 TRP A C 1
ATOM 1023 O O . TRP A 1 123 ? -6.947 -20.890 31.029 1.00 43.12 123 TRP A O 1
ATOM 1033 N N . SER A 1 124 ? -7.917 -18.998 31.740 1.00 40.78 124 SER A N 1
ATOM 1034 C CA . SER A 1 124 ? -8.369 -19.567 33.018 1.00 40.78 124 SER A CA 1
ATOM 1035 C C . SER A 1 124 ? -9.480 -20.613 32.850 1.00 40.78 124 SER A C 1
ATOM 1037 O O . SER A 1 124 ? -9.477 -21.605 33.573 1.00 40.78 124 SER A O 1
ATOM 1039 N N . CYS A 1 125 ? -10.386 -20.461 31.877 1.00 46.94 125 CYS A N 1
ATOM 1040 C CA . CYS A 1 125 ? -11.424 -21.467 31.613 1.00 46.94 125 CYS A CA 1
ATOM 1041 C C . CYS A 1 125 ? -10.899 -22.734 30.917 1.00 46.94 125 CYS A C 1
ATOM 1043 O O . CYS A 1 125 ? -11.564 -23.764 30.980 1.00 46.94 125 CYS A O 1
ATOM 1045 N N . LYS A 1 126 ? -9.723 -22.694 30.272 1.00 50.66 126 LYS A N 1
ATOM 1046 C CA . LYS A 1 126 ? -9.115 -23.882 29.641 1.00 50.66 126 LYS A CA 1
ATOM 1047 C C . LYS A 1 126 ? -8.184 -24.676 30.562 1.00 50.66 126 LYS A C 1
ATOM 1049 O O . LYS A 1 126 ? -7.986 -25.856 30.302 1.00 50.66 126 LYS A O 1
ATOM 1054 N N . ASN A 1 127 ? -7.678 -24.077 31.642 1.00 48.34 127 ASN A N 1
ATOM 1055 C CA . ASN A 1 127 ? -6.726 -24.724 32.557 1.00 48.34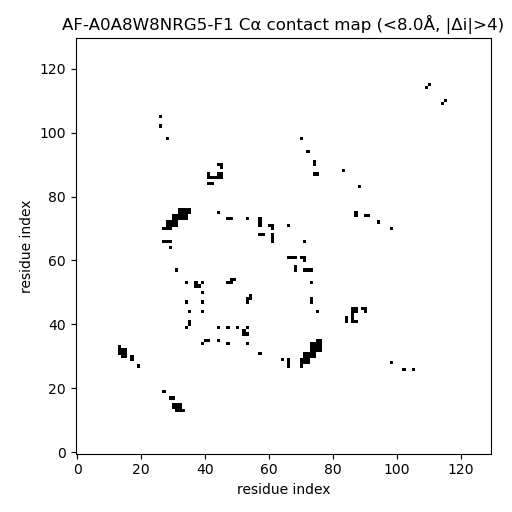 127 ASN A CA 1
ATOM 1056 C C . ASN A 1 127 ? -7.338 -25.247 33.872 1.00 48.34 127 ASN A C 1
ATOM 1058 O O . ASN A 1 127 ? -6.598 -25.745 34.710 1.00 48.34 127 ASN A O 1
ATOM 1062 N N . ASN A 1 128 ? -8.664 -25.180 34.047 1.00 48.09 128 ASN A N 1
ATOM 1063 C CA . ASN A 1 128 ? -9.360 -25.708 35.234 1.00 48.09 128 ASN A CA 1
ATOM 1064 C C . ASN A 1 128 ? -10.122 -27.029 34.977 1.00 48.09 128 ASN A C 1
ATOM 1066 O O . ASN A 1 128 ? -10.952 -27.414 35.792 1.00 48.09 128 ASN A O 1
ATOM 1070 N N . ASN A 1 129 ? -9.848 -27.715 33.860 1.00 49.88 129 ASN A N 1
ATOM 1071 C CA . ASN A 1 129 ? -10.397 -29.043 33.537 1.00 49.88 129 ASN A CA 1
ATOM 1072 C C . ASN A 1 129 ? -9.294 -30.122 33.455 1.00 49.88 129 ASN A C 1
ATOM 1074 O O . ASN A 1 129 ? -9.308 -30.950 32.541 1.00 49.88 129 ASN A O 1
ATOM 1078 N N . VAL A 1 130 ? -8.337 -30.100 34.388 1.00 41.50 130 VAL A N 1
ATOM 1079 C CA . VAL A 1 130 ? -7.428 -31.228 34.669 1.00 41.50 130 VAL A CA 1
ATOM 1080 C C . VAL A 1 130 ? -7.476 -31.524 36.157 1.00 41.50 130 VAL A C 1
ATOM 1082 O O . VAL A 1 130 ? -7.375 -30.548 36.932 1.00 41.50 130 VAL A O 1
#

Organism: Magallana gigas (NCBI:txid29159)

Mean predicted aligned error: 12.57 Å

Solvent-accessible surface area (backbone atoms only — not comparable to full-atom values): 8069 Å² total; per-residue (Å²): 145,80,70,74,76,69,70,78,55,82,61,70,87,49,49,72,77,73,79,74,76,92,53,96,87,63,93,75,64,47,61,38,48,41,44,48,80,62,73,37,55,70,87,49,36,65,51,41,80,76,39,67,59,51,45,52,50,41,50,53,49,17,64,75,70,74,46,60,58,90,33,42,43,79,37,63,67,64,88,85,59,90,64,93,51,68,29,49,51,53,37,52,52,52,51,51,50,50,54,50,50,57,48,50,55,49,50,51,56,37,55,75,67,67,57,73,77,61,69,65,57,61,55,54,69,66,68,71,80,121

Secondary structure (DSSP, 8-state):
--SHHHHTTTTTTSS--------TT----EEE--GGGGT--GGGGGGGGGSHHHHHHHHHHHHHHT--GGGEEE----TT-SS--HHHHHHHHHHHHHHHHHHHHHHHHHHHTT---THHHHHHHHSS--

Nearest PDB structures (foldseek):
  3ihl-assembly1_B  TM=3.848E-01  e=5.379E-01  Homo sapiens
  3ihl-assembly1_A  TM=4.667E-01  e=1.751E+00  Homo sapiens
  6c8q-assembly1_A  TM=3.433E-01  e=3.062E+00  Enterococcus faecalis V583
  3gg0-assembly1_A  TM=4.146E-01  e=8.801E+00  Klebsiella pneumoniae subsp. pneumoniae MGH 78578

pLDDT: mean 72.91, std 20.27, range [31.28, 92.56]